Protein AF-A0A2E5F0M5-F1 (afdb_monomer)

Nearest PDB structures (foldseek):
  1sj5-assembly1_B  TM=7.593E-01  e=5.610E-06  Thermotoga maritima
  1vjl-assembly1_A  TM=7.714E-01  e=1.149E-05  Thermotoga maritima
  1sj5-assembly1_A  TM=7.728E-01  e=1.549E-05  Thermotoga maritima
  1vjl-assembly1_B  TM=7.398E-01  e=1.549E-05  Thermotoga maritima
  3sr2-assembly3_C  TM=2.374E-01  e=2.127E+00  Homo sapiens

Secondary structure (DSSP, 8-state):
--EEEEE-S---PEEPTTSSEEEEEEEESS-S--EEEEEEGGGGGGG-TT-HHHHHHHHHHHHHHHHHHHHTT-EEEEEEEEEETTEEEEEEEEE-SS-EEEEE--HHHHHHHHHHTTPPEEEEPPTT-TT------PPPPPGGGHHHHHHTTSS----

pLDDT: mean 73.33, std 14.34, range [36.34, 93.12]

Structure (mmCIF, N/CA/C/O backbone):
data_AF-A0A2E5F0M5-F1
#
_entry.id   AF-A0A2E5F0M5-F1
#
loop_
_atom_site.group_PDB
_atom_site.id
_atom_site.type_symbol
_atom_site.label_atom_id
_atom_site.label_alt_id
_atom_site.label_comp_id
_atom_site.label_asym_id
_atom_site.label_entity_id
_atom_site.label_seq_id
_atom_site.pdbx_PDB_ins_code
_atom_site.Cartn_x
_atom_site.Cartn_y
_atom_site.Cartn_z
_atom_site.occupancy
_atom_site.B_iso_or_equiv
_atom_site.auth_seq_id
_atom_site.auth_comp_id
_atom_site.auth_asym_id
_atom_site.auth_atom_id
_atom_site.pdbx_PDB_model_num
ATOM 1 N N . MET A 1 1 ? 4.649 -20.702 -4.658 1.00 49.09 1 MET A N 1
ATOM 2 C CA . MET A 1 1 ? 3.956 -20.198 -3.451 1.00 49.09 1 MET A CA 1
ATOM 3 C C . MET A 1 1 ? 2.539 -19.838 -3.857 1.00 49.09 1 MET A C 1
ATOM 5 O O . MET A 1 1 ? 2.384 -19.177 -4.876 1.00 49.09 1 MET A O 1
ATOM 9 N N . ASN A 1 2 ? 1.524 -20.301 -3.126 1.00 62.91 2 ASN A N 1
ATOM 10 C CA . ASN A 1 2 ? 0.138 -19.924 -3.407 1.00 62.91 2 ASN A CA 1
ATOM 11 C C . ASN A 1 2 ? -0.117 -18.542 -2.797 1.00 62.91 2 ASN A C 1
ATOM 13 O O . ASN A 1 2 ? 0.017 -18.359 -1.586 1.00 62.91 2 ASN A O 1
ATOM 17 N N . HIS A 1 3 ? -0.430 -17.564 -3.644 1.00 70.00 3 HIS A N 1
ATOM 18 C CA . HIS A 1 3 ? -0.799 -16.218 -3.218 1.00 70.00 3 HIS A CA 1
ATOM 19 C C . HIS A 1 3 ? -2.301 -16.024 -3.381 1.00 70.00 3 HIS A C 1
ATOM 21 O O . HIS A 1 3 ? -2.860 -16.361 -4.425 1.00 70.00 3 HIS A O 1
ATOM 27 N N . LEU A 1 4 ? -2.939 -15.432 -2.374 1.00 71.19 4 LEU A N 1
ATOM 28 C CA . LEU A 1 4 ? -4.307 -14.953 -2.510 1.00 71.19 4 LEU A CA 1
ATOM 29 C C . LEU A 1 4 ? -4.282 -13.572 -3.160 1.00 71.19 4 LEU A C 1
ATOM 31 O O . LEU A 1 4 ? -3.686 -12.644 -2.612 1.00 71.19 4 LEU A O 1
ATOM 35 N N . LYS A 1 5 ? -4.942 -13.439 -4.313 1.00 77.19 5 LYS A N 1
ATOM 36 C CA . LYS A 1 5 ? -5.129 -12.146 -4.971 1.00 77.19 5 LYS A CA 1
ATOM 37 C C . LYS A 1 5 ? -6.171 -11.331 -4.217 1.00 77.19 5 LYS A C 1
ATOM 39 O O . LYS A 1 5 ? -7.290 -11.792 -3.974 1.00 77.19 5 LYS A O 1
ATOM 44 N N . LEU A 1 6 ? -5.792 -10.112 -3.871 1.00 75.56 6 LEU A N 1
ATOM 45 C CA . LEU A 1 6 ? -6.633 -9.125 -3.223 1.00 75.56 6 LEU A CA 1
ATOM 46 C C . LEU A 1 6 ? -6.868 -7.954 -4.175 1.00 75.56 6 LEU A C 1
ATOM 48 O O . LEU A 1 6 ? -6.051 -7.652 -5.042 1.00 75.56 6 LEU A O 1
ATOM 52 N N . ARG A 1 7 ? -7.994 -7.279 -3.977 1.00 70.62 7 ARG A N 1
ATOM 53 C CA . ARG A 1 7 ? -8.329 -6.018 -4.622 1.00 70.62 7 ARG A CA 1
ATOM 54 C C . ARG A 1 7 ? -8.791 -5.002 -3.595 1.00 70.62 7 ARG A C 1
ATOM 56 O O . ARG A 1 7 ? -9.459 -5.328 -2.608 1.00 70.62 7 ARG A O 1
ATOM 63 N N . ILE A 1 8 ? -8.495 -3.753 -3.897 1.00 68.69 8 ILE A N 1
ATOM 64 C CA . ILE A 1 8 ? -9.071 -2.601 -3.226 1.00 68.69 8 ILE A CA 1
ATOM 65 C C . ILE A 1 8 ? -10.457 -2.377 -3.844 1.00 68.69 8 ILE A C 1
ATOM 67 O O . ILE A 1 8 ? -10.559 -2.017 -5.012 1.00 68.69 8 ILE A O 1
ATOM 71 N N . ARG A 1 9 ? -11.540 -2.629 -3.095 1.00 62.16 9 ARG A N 1
ATOM 72 C CA . ARG A 1 9 ? -12.896 -2.226 -3.538 1.00 62.16 9 ARG A CA 1
ATOM 73 C C . ARG A 1 9 ? -13.221 -0.790 -3.140 1.00 62.16 9 ARG A C 1
ATOM 75 O O . ARG A 1 9 ? -14.000 -0.127 -3.811 1.00 62.16 9 ARG A O 1
ATOM 82 N N . SER A 1 10 ? -12.663 -0.347 -2.022 1.00 63.53 10 SER A N 1
ATOM 83 C CA . SER A 1 10 ? -12.843 0.981 -1.457 1.00 63.53 10 SER A CA 1
ATOM 84 C C . SER A 1 10 ? -11.664 1.256 -0.533 1.00 63.53 10 SER A C 1
ATOM 86 O O . SER A 1 10 ? -11.339 0.408 0.295 1.00 63.53 10 SER A O 1
ATOM 88 N N . LEU A 1 11 ? -11.049 2.432 -0.658 1.00 66.56 11 LEU A N 1
ATOM 89 C CA . LEU A 1 11 ? -10.019 2.904 0.273 1.00 66.56 11 LEU A CA 1
ATOM 90 C C . LEU A 1 11 ? -10.598 3.662 1.464 1.00 66.56 11 LEU A C 1
ATOM 92 O O . LEU A 1 11 ? -9.828 4.229 2.219 1.00 66.56 11 LEU A O 1
ATOM 96 N N . ARG A 1 12 ? -11.924 3.651 1.670 1.00 70.12 12 ARG A N 1
ATOM 97 C CA . ARG A 1 12 ? -12.560 4.296 2.831 1.00 70.12 12 ARG A CA 1
ATOM 98 C C . ARG A 1 12 ? -12.179 3.570 4.125 1.00 70.12 12 ARG A C 1
ATOM 100 O O . ARG A 1 12 ? -12.699 2.471 4.341 1.00 70.12 12 ARG A O 1
ATOM 107 N N . PRO A 1 13 ? -11.315 4.145 4.977 1.00 78.62 13 PRO A N 1
ATOM 108 C CA . PRO A 1 13 ? -10.872 3.468 6.182 1.00 78.62 13 PRO A CA 1
ATOM 109 C C . PRO A 1 13 ? -11.933 3.583 7.282 1.00 78.62 13 PRO A C 1
ATOM 111 O O . PRO A 1 13 ? -12.593 4.613 7.414 1.00 78.62 13 PRO A O 1
ATOM 114 N N . GLU A 1 14 ? -12.083 2.546 8.102 1.00 82.25 14 GLU A N 1
ATOM 115 C CA . GLU A 1 14 ? -12.962 2.551 9.282 1.00 82.25 14 GLU A CA 1
ATOM 116 C C . GLU A 1 14 ? -12.129 2.789 10.546 1.00 82.25 14 GLU A C 1
ATOM 118 O O . GLU A 1 14 ? -11.166 2.066 10.785 1.00 82.25 14 GLU A O 1
ATOM 123 N N . LEU A 1 15 ? -12.473 3.767 11.387 1.00 83.69 15 LEU A N 1
ATOM 124 C CA . LEU A 1 15 ? -11.711 4.021 12.619 1.00 83.69 15 LEU A CA 1
ATOM 125 C C . LEU A 1 15 ? -11.715 2.804 13.567 1.00 83.69 15 LEU A C 1
ATOM 127 O O . LEU A 1 15 ? -12.739 2.147 13.755 1.00 83.69 15 LEU A O 1
ATOM 131 N N . CYS A 1 16 ? -10.566 2.517 14.190 1.00 80.44 16 CYS A N 1
ATOM 132 C CA . CYS A 1 16 ? -10.473 1.560 15.298 1.00 80.44 16 CYS A C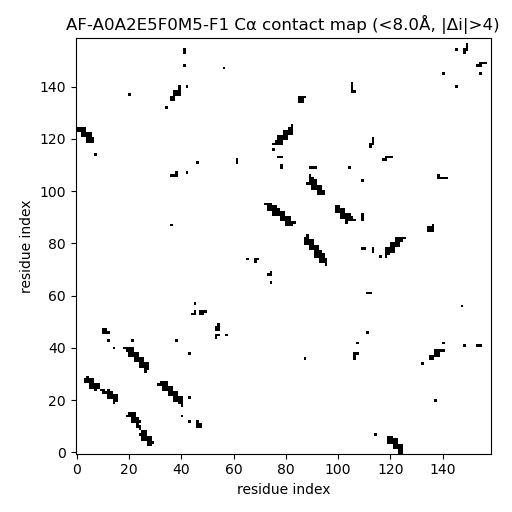A 1
ATOM 133 C C . CYS A 1 16 ? -11.261 2.067 16.516 1.00 80.44 16 CYS A C 1
ATOM 135 O O . CYS A 1 16 ? -11.436 3.272 16.699 1.00 80.44 16 CYS A O 1
ATOM 137 N N . ALA A 1 17 ? -11.589 1.163 17.446 1.00 79.94 17 ALA A N 1
ATOM 138 C CA . ALA A 1 17 ? -12.140 1.534 18.755 1.00 79.94 17 ALA A CA 1
ATOM 139 C C . ALA A 1 17 ? -11.219 2.481 19.553 1.00 79.94 17 ALA A C 1
ATOM 141 O O . ALA A 1 17 ? -11.680 3.260 20.380 1.00 79.94 17 ALA A O 1
ATOM 142 N N . CYS A 1 18 ? -9.913 2.434 19.280 1.00 81.00 18 CYS A N 1
ATOM 143 C CA . CYS A 1 18 ? -8.908 3.296 19.883 1.00 81.00 18 CYS A CA 1
ATOM 144 C C . CYS A 1 18 ? -8.915 4.752 19.380 1.00 81.00 18 CYS A C 1
ATOM 146 O O . CYS A 1 18 ? -8.228 5.585 19.962 1.00 81.00 18 CYS A O 1
ATOM 148 N N . ASN A 1 19 ? -9.644 5.075 18.304 1.00 81.38 19 ASN A N 1
ATOM 149 C CA . ASN A 1 19 ? -9.676 6.385 17.636 1.00 81.38 19 ASN A CA 1
ATOM 150 C C . ASN A 1 19 ? -8.320 6.965 17.173 1.00 81.38 19 ASN A C 1
ATOM 152 O O . ASN A 1 19 ? -8.287 8.105 16.714 1.00 81.38 19 ASN A O 1
ATOM 156 N N . GLN A 1 20 ? -7.226 6.201 17.256 1.00 80.62 20 GLN A N 1
ATOM 157 C CA . GLN A 1 20 ? -5.876 6.591 16.810 1.00 80.62 20 GLN A CA 1
ATOM 158 C C . GLN A 1 20 ? -5.476 5.936 15.477 1.00 80.62 20 GLN A C 1
ATOM 160 O O . GLN A 1 20 ? -4.510 6.331 14.830 1.00 80.62 20 GLN A O 1
ATOM 165 N N . HIS A 1 21 ? -6.228 4.927 15.039 1.00 83.19 21 HIS A N 1
ATOM 166 C CA . HIS A 1 21 ? -5.931 4.142 13.846 1.00 83.19 21 HIS A CA 1
ATOM 167 C C . HIS A 1 21 ? -7.182 3.931 12.999 1.00 83.19 21 HIS A C 1
ATOM 169 O O . HIS A 1 21 ? -8.309 4.110 13.467 1.00 83.19 21 HIS A O 1
ATOM 175 N N . ALA A 1 22 ? -6.974 3.507 11.760 1.00 83.69 22 ALA A N 1
ATOM 176 C CA . ALA A 1 22 ? -8.023 3.229 10.796 1.00 83.69 22 ALA A CA 1
ATOM 177 C C . ALA A 1 22 ? -7.750 1.920 10.064 1.00 83.69 22 ALA A C 1
ATOM 179 O O . ALA A 1 22 ? -6.614 1.637 9.705 1.00 83.69 22 ALA A O 1
ATOM 180 N N . TRP A 1 23 ? -8.796 1.147 9.814 1.00 82.88 23 TRP A N 1
ATOM 181 C CA . TRP A 1 23 ? -8.772 -0.108 9.088 1.00 82.88 23 TRP A CA 1
ATOM 182 C C . TRP A 1 23 ? -9.036 0.105 7.608 1.00 82.88 23 TRP A C 1
ATOM 184 O O . TRP A 1 23 ? -10.114 0.554 7.227 1.00 82.88 23 TRP A O 1
ATOM 194 N N . VAL A 1 24 ? -8.100 -0.316 6.769 1.00 81.12 24 VAL A N 1
ATOM 195 C CA . VAL A 1 24 ? -8.297 -0.465 5.329 1.00 81.12 24 VAL A CA 1
ATOM 196 C C . VAL A 1 24 ? -8.662 -1.917 5.042 1.00 81.12 24 VAL A C 1
ATOM 198 O O . VAL A 1 24 ? -7.900 -2.836 5.350 1.00 81.12 24 VAL A O 1
ATOM 201 N N . THR A 1 25 ? -9.842 -2.133 4.460 1.00 80.00 25 THR A N 1
ATOM 202 C CA . THR A 1 25 ? -10.339 -3.476 4.139 1.00 80.00 25 THR A CA 1
ATOM 203 C C . THR A 1 25 ? -10.001 -3.844 2.693 1.00 80.00 25 THR A C 1
ATOM 205 O O . THR A 1 25 ? -10.445 -3.206 1.742 1.00 80.00 25 THR A O 1
ATOM 208 N N . LEU A 1 26 ? -9.236 -4.918 2.526 1.00 78.00 26 LEU A N 1
ATOM 209 C CA . LEU A 1 26 ? -8.893 -5.539 1.254 1.00 78.00 26 LEU A CA 1
ATOM 210 C C . LEU A 1 26 ? -9.769 -6.770 1.020 1.00 78.00 26 LEU A C 1
ATOM 212 O O . LEU A 1 26 ? -9.921 -7.634 1.889 1.00 78.00 26 LEU A O 1
ATOM 216 N N . HIS A 1 27 ? -10.329 -6.871 -0.181 1.00 75.88 27 HIS A N 1
ATOM 217 C CA . HI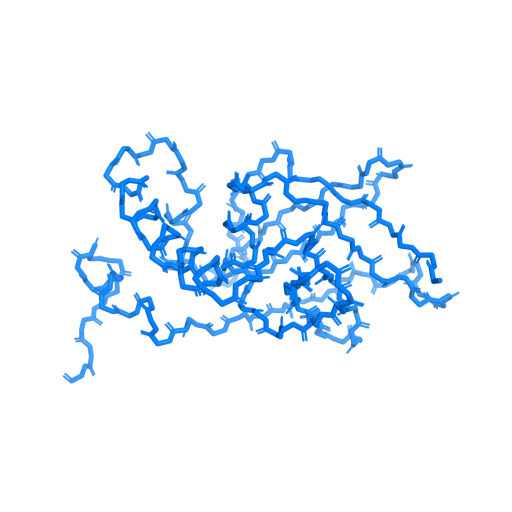S A 1 27 ? -11.232 -7.958 -0.535 1.00 75.88 27 HIS A CA 1
ATOM 218 C C . HIS A 1 27 ? -10.506 -8.971 -1.413 1.00 75.88 27 HIS A C 1
ATOM 220 O O . HIS A 1 27 ? -9.884 -8.568 -2.397 1.00 75.88 27 HIS A O 1
ATOM 226 N N . PRO A 1 28 ? -10.614 -10.275 -1.137 1.00 71.12 28 PRO A N 1
ATOM 227 C CA . PRO A 1 28 ? -10.139 -11.270 -2.076 1.00 71.12 28 PRO A CA 1
ATOM 228 C C . PRO A 1 28 ? -10.901 -11.189 -3.394 1.00 71.12 28 PRO A C 1
ATOM 230 O O . PRO A 1 28 ? -12.054 -10.743 -3.453 1.00 71.12 28 PRO A O 1
ATOM 233 N N . VAL A 1 29 ? -10.241 -11.627 -4.459 1.00 65.19 29 VAL A N 1
ATOM 234 C CA . VAL A 1 29 ? -10.889 -11.783 -5.764 1.00 65.19 29 VAL A CA 1
ATOM 235 C C . VAL A 1 29 ? -11.817 -13.005 -5.750 1.00 65.19 29 VAL A C 1
ATOM 237 O O . VAL A 1 29 ? -12.956 -12.878 -6.188 1.00 65.19 29 VAL A O 1
ATOM 240 N N . ASP A 1 30 ? -11.383 -14.110 -5.127 1.00 63.12 30 ASP A N 1
ATOM 241 C CA . ASP A 1 30 ? -12.036 -15.432 -5.218 1.00 63.12 30 ASP A CA 1
ATOM 242 C C . ASP A 1 30 ? -12.564 -15.987 -3.873 1.00 63.12 30 ASP A C 1
ATOM 244 O O . ASP A 1 30 ? -12.965 -17.148 -3.782 1.00 63.12 30 ASP A O 1
ATOM 248 N N . HIS A 1 31 ? -12.541 -15.193 -2.796 1.00 59.91 31 HIS A N 1
ATOM 249 C CA . HIS A 1 31 ? -12.919 -15.625 -1.441 1.00 59.91 31 HIS A CA 1
ATOM 250 C C . HIS A 1 31 ? -13.689 -14.552 -0.658 1.00 59.91 31 HIS A C 1
ATOM 252 O O . HIS A 1 31 ? -13.501 -13.352 -0.859 1.00 59.91 31 HIS A O 1
ATOM 258 N N . ASP A 1 32 ? -14.483 -14.998 0.319 1.00 53.66 32 ASP A N 1
ATOM 259 C CA . ASP A 1 32 ? -15.355 -14.122 1.116 1.00 53.66 32 ASP A CA 1
ATOM 260 C C . ASP A 1 32 ? -14.672 -13.493 2.341 1.00 53.66 32 ASP A C 1
ATOM 262 O O . ASP A 1 32 ? -15.177 -12.532 2.917 1.00 53.66 32 ASP A O 1
ATOM 266 N N . LYS A 1 33 ? -13.508 -14.002 2.766 1.00 63.19 33 LYS A N 1
ATOM 267 C CA . LYS A 1 33 ? -12.809 -13.499 3.962 1.00 63.19 33 LYS A CA 1
ATOM 268 C C . LYS A 1 33 ? -11.933 -12.293 3.634 1.00 63.19 33 LYS A C 1
ATOM 270 O O . LYS A 1 33 ? -10.920 -12.427 2.958 1.00 63.19 33 LYS A O 1
ATOM 275 N N . HIS A 1 34 ? -12.299 -11.124 4.147 1.00 70.50 34 HIS A N 1
ATOM 276 C CA . HIS A 1 34 ? -11.541 -9.889 3.945 1.00 70.50 34 HIS A CA 1
ATOM 277 C C . HIS A 1 34 ? -10.257 -9.839 4.782 1.00 70.50 34 HIS A C 1
ATOM 279 O O . HIS A 1 34 ? -10.178 -10.412 5.868 1.00 70.50 34 HIS A O 1
ATOM 285 N N . VAL A 1 35 ? -9.259 -9.120 4.272 1.00 76.38 35 VAL A N 1
ATOM 286 C CA . VAL A 1 35 ? -8.010 -8.807 4.972 1.00 76.38 35 VAL A CA 1
ATOM 287 C C . VAL A 1 35 ? -8.087 -7.355 5.409 1.00 76.38 35 VAL A C 1
ATOM 289 O O . VAL A 1 35 ? -8.475 -6.504 4.618 1.00 76.38 35 VAL A O 1
ATOM 292 N N . ARG A 1 36 ? -7.737 -7.052 6.657 1.00 77.25 36 ARG A N 1
ATOM 293 C CA . ARG A 1 36 ? -7.703 -5.675 7.157 1.00 77.25 36 ARG A CA 1
ATOM 294 C C . ARG A 1 36 ? -6.272 -5.289 7.490 1.00 77.25 36 ARG A C 1
ATOM 296 O O . ARG A 1 36 ? -5.577 -6.050 8.154 1.00 77.25 36 ARG A O 1
ATOM 303 N N . LEU A 1 37 ? -5.857 -4.118 7.030 1.00 81.38 37 LEU A N 1
ATOM 304 C CA . LEU A 1 37 ? -4.602 -3.471 7.414 1.00 81.38 37 LEU A CA 1
ATOM 305 C C . LEU A 1 37 ? -4.954 -2.252 8.274 1.00 81.38 37 LEU A C 1
ATOM 307 O O . LEU A 1 37 ? -5.968 -1.626 7.966 1.00 81.38 37 LEU A O 1
ATOM 311 N N . ILE A 1 38 ? -4.190 -1.900 9.322 1.00 80.25 38 ILE A N 1
ATOM 312 C CA . ILE A 1 38 ? -4.349 -0.548 9.888 1.00 80.25 38 ILE A CA 1
ATOM 313 C C . ILE A 1 38 ? -3.377 0.430 9.249 1.00 80.25 38 ILE A C 1
ATOM 315 O O . ILE A 1 38 ? -2.276 0.078 8.835 1.00 80.25 38 ILE A O 1
ATOM 319 N N . ILE A 1 39 ? -3.795 1.683 9.281 1.00 83.12 39 ILE A N 1
ATOM 320 C CA . ILE A 1 39 ? -2.965 2.870 9.156 1.00 83.12 39 ILE A CA 1
ATOM 321 C C . ILE A 1 39 ? -3.244 3.791 10.348 1.00 83.12 39 ILE A C 1
ATOM 323 O O . ILE A 1 39 ? -4.226 3.602 11.076 1.00 83.12 39 ILE A O 1
ATOM 327 N N . ARG A 1 40 ? -2.410 4.810 10.554 1.00 79.88 40 ARG A N 1
ATOM 328 C CA . ARG A 1 40 ? -2.711 5.859 11.536 1.00 79.88 40 ARG A CA 1
ATOM 329 C C . ARG A 1 40 ? -3.860 6.753 11.080 1.00 79.88 40 ARG A C 1
ATOM 331 O O . ARG A 1 40 ? -4.056 6.952 9.883 1.00 79.88 40 ARG A O 1
ATOM 338 N N . LYS A 1 41 ? -4.622 7.296 12.029 1.00 82.81 41 LYS A N 1
ATOM 339 C CA . LYS A 1 41 ? -5.789 8.135 11.727 1.00 82.81 41 LYS A CA 1
ATOM 340 C C . LYS A 1 41 ? -5.415 9.397 10.946 1.00 82.81 41 LYS A C 1
ATOM 342 O O . LYS A 1 41 ? -6.163 9.800 10.061 1.00 82.81 41 LYS A O 1
ATOM 347 N N . GLU A 1 42 ? -4.271 9.998 11.250 1.00 81.00 42 GLU A N 1
ATOM 348 C CA . GLU A 1 42 ? -3.786 11.235 10.621 1.00 81.00 42 GLU A CA 1
ATOM 349 C C . GLU A 1 42 ? -3.522 11.045 9.120 1.00 81.00 42 GLU A C 1
ATOM 351 O O . GLU A 1 42 ? -3.566 11.997 8.348 1.00 81.00 42 GLU A O 1
ATOM 356 N N . LEU A 1 43 ? -3.301 9.795 8.707 1.00 77.88 43 LEU A N 1
ATOM 357 C CA . LEU A 1 43 ? -3.015 9.393 7.336 1.00 77.88 43 LEU A CA 1
ATOM 358 C C . LEU A 1 43 ? -4.269 9.080 6.503 1.00 77.88 43 LEU A C 1
ATOM 360 O O . LEU A 1 43 ? -4.154 8.856 5.302 1.00 77.88 43 LEU A O 1
ATOM 364 N N . ILE A 1 44 ? -5.463 9.040 7.109 1.00 79.12 44 ILE A N 1
ATOM 365 C CA . ILE A 1 44 ? -6.710 8.661 6.416 1.00 79.12 44 ILE A CA 1
ATOM 366 C C . ILE A 1 44 ? -7.010 9.588 5.239 1.00 79.12 44 ILE A C 1
ATOM 368 O O . ILE A 1 44 ? -7.482 9.127 4.204 1.00 79.12 44 ILE A O 1
ATOM 372 N N . SER A 1 45 ? -6.753 10.883 5.399 1.00 75.88 45 SER A N 1
ATOM 373 C CA . SER A 1 45 ? -7.040 11.908 4.393 1.00 75.88 45 SER A CA 1
ATOM 374 C C . SER A 1 45 ? -6.319 11.645 3.069 1.00 75.88 45 SER A C 1
ATOM 376 O O . SER A 1 45 ? -6.908 11.870 2.021 1.00 75.88 45 SER A O 1
ATOM 378 N N . PHE A 1 46 ? -5.110 11.072 3.092 1.00 74.69 46 PHE A N 1
ATOM 379 C CA . PHE A 1 46 ? -4.361 10.687 1.885 1.00 74.69 46 PHE A CA 1
ATOM 380 C C . PHE A 1 46 ? -5.052 9.590 1.066 1.00 74.69 46 PHE A C 1
ATOM 382 O O . PHE A 1 46 ? -4.754 9.415 -0.111 1.00 74.69 46 PHE A O 1
ATOM 389 N N . LEU A 1 47 ? -5.982 8.851 1.673 1.00 74.88 47 LEU A N 1
ATOM 390 C CA . LEU A 1 47 ? -6.811 7.859 0.993 1.00 74.88 47 LEU A CA 1
ATOM 391 C C . LEU A 1 47 ? -8.150 8.434 0.499 1.00 74.88 47 LEU A C 1
ATOM 393 O O . LEU A 1 47 ? -8.955 7.695 -0.077 1.00 74.88 47 LEU A O 1
ATOM 397 N N . ASP A 1 48 ? -8.413 9.727 0.718 1.00 72.44 48 ASP A N 1
ATOM 398 C CA . ASP A 1 48 ? -9.615 10.406 0.237 1.00 72.44 48 ASP A CA 1
ATOM 399 C C . ASP A 1 48 ? -9.390 11.044 -1.141 1.00 72.44 48 ASP A C 1
ATOM 401 O O . ASP A 1 48 ? -9.243 12.254 -1.298 1.00 72.44 48 ASP A O 1
ATOM 405 N N . PHE A 1 49 ? -9.422 10.203 -2.175 1.00 63.66 49 PHE A N 1
ATOM 406 C CA . PHE A 1 49 ? -9.263 10.597 -3.584 1.00 63.66 49 PHE A CA 1
ATOM 407 C C . PHE A 1 49 ? -10.404 11.474 -4.135 1.00 63.66 49 PHE A C 1
ATOM 409 O O . PHE A 1 49 ? -10.485 11.700 -5.340 1.00 63.66 49 PHE A O 1
ATOM 416 N N . LYS A 1 50 ? -11.337 11.926 -3.291 1.00 65.81 50 LYS A N 1
ATOM 417 C CA . LYS A 1 50 ? -12.391 12.871 -3.678 1.00 65.81 50 LYS A CA 1
ATOM 418 C C . LYS A 1 50 ? -12.042 14.320 -3.359 1.00 65.81 50 LYS A C 1
ATOM 420 O O . LYS A 1 50 ? -12.697 15.210 -3.894 1.00 65.81 50 LYS A O 1
ATOM 425 N N . ASP A 1 51 ? -11.057 14.559 -2.497 1.00 67.75 51 ASP A N 1
ATOM 426 C CA . ASP A 1 51 ? -10.563 15.903 -2.212 1.00 67.75 51 ASP A CA 1
ATOM 427 C C . ASP A 1 51 ? -9.443 16.251 -3.199 1.00 67.75 51 ASP A C 1
ATOM 429 O O . ASP A 1 51 ? -8.335 15.728 -3.107 1.00 67.75 51 ASP A O 1
ATOM 433 N N . GLU A 1 52 ? -9.724 17.150 -4.146 1.00 64.12 52 GLU A N 1
ATOM 434 C CA . GLU A 1 52 ? -8.767 17.569 -5.180 1.00 64.12 52 GLU A CA 1
ATOM 435 C C . GLU A 1 52 ? -7.461 18.137 -4.607 1.00 64.12 52 GLU A C 1
ATOM 437 O O . GLU A 1 52 ? -6.400 17.969 -5.209 1.00 64.12 52 GLU A O 1
ATOM 442 N N . LYS A 1 53 ? -7.490 18.790 -3.435 1.00 66.94 53 LYS A N 1
ATOM 443 C CA . LYS A 1 53 ? -6.260 19.312 -2.828 1.00 66.94 53 LYS A CA 1
ATOM 444 C C . LYS A 1 53 ? -5.391 18.169 -2.345 1.00 66.94 53 LYS A C 1
ATOM 446 O O . LYS A 1 53 ? -4.203 18.152 -2.653 1.00 66.94 53 LYS A O 1
ATOM 451 N N . ILE A 1 54 ? -5.965 17.217 -1.618 1.00 66.56 54 ILE A N 1
ATOM 452 C CA . ILE A 1 54 ? -5.209 16.067 -1.113 1.00 66.56 54 ILE A CA 1
ATOM 453 C C . ILE A 1 54 ? -4.765 15.170 -2.270 1.00 66.56 54 ILE A C 1
ATOM 455 O O . ILE A 1 54 ? -3.633 14.685 -2.259 1.00 66.56 54 ILE A O 1
ATOM 459 N N . LEU A 1 55 ? -5.600 15.028 -3.300 1.00 65.06 55 LEU A N 1
ATOM 460 C CA . LEU A 1 55 ? -5.262 14.322 -4.529 1.00 65.06 55 LEU A CA 1
ATOM 461 C C . LEU A 1 55 ? -4.000 14.907 -5.168 1.00 65.06 55 LEU A C 1
ATOM 463 O O . LEU A 1 55 ? -3.084 14.157 -5.471 1.00 65.06 55 LEU A O 1
ATOM 467 N N . ASN A 1 56 ? -3.905 16.234 -5.294 1.00 68.38 56 ASN A N 1
ATOM 468 C CA . ASN A 1 56 ? -2.735 16.887 -5.886 1.00 68.38 56 ASN A CA 1
ATOM 469 C C . ASN A 1 56 ? -1.451 16.660 -5.072 1.00 68.38 56 ASN A C 1
ATOM 471 O O . ASN A 1 56 ? -0.400 16.406 -5.654 1.00 68.38 56 ASN A O 1
ATOM 475 N N . HIS A 1 57 ? -1.522 16.708 -3.737 1.00 70.75 57 HIS A N 1
ATOM 476 C CA . HIS A 1 57 ? -0.345 16.478 -2.884 1.00 70.75 57 HIS A CA 1
ATOM 477 C C . HIS A 1 57 ? 0.077 15.004 -2.902 1.00 70.75 57 HIS A C 1
ATOM 479 O O . HIS A 1 57 ? 1.260 14.690 -3.011 1.00 70.75 57 HIS A O 1
ATOM 485 N N . THR A 1 58 ? -0.897 14.095 -2.845 1.00 70.50 58 THR A N 1
ATOM 486 C CA . THR A 1 58 ? -0.664 12.647 -2.906 1.00 70.50 58 THR A CA 1
ATOM 487 C C . THR A 1 58 ? -0.109 12.247 -4.272 1.00 70.50 58 THR A C 1
ATOM 489 O O . THR A 1 58 ? 0.857 11.492 -4.337 1.00 70.50 58 THR A O 1
ATOM 492 N N . ALA A 1 59 ? -0.652 12.808 -5.355 1.00 69.69 59 ALA A N 1
ATOM 493 C CA . ALA A 1 59 ? -0.167 12.606 -6.714 1.00 69.69 59 ALA A CA 1
ATOM 494 C C . ALA A 1 59 ? 1.260 13.137 -6.895 1.00 69.69 59 ALA A C 1
ATOM 496 O O . ALA A 1 59 ? 2.078 12.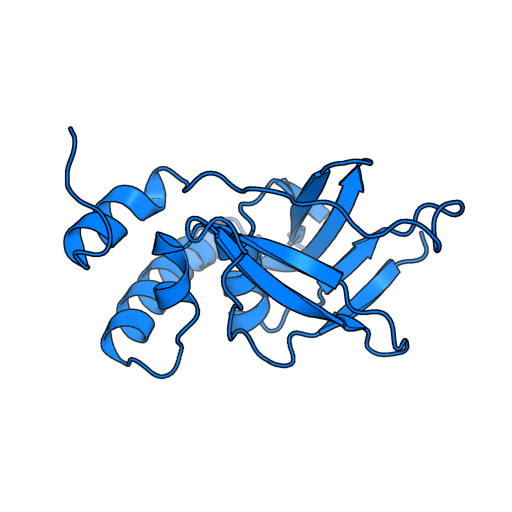441 -7.481 1.00 69.69 59 ALA A O 1
ATOM 497 N N . TYR A 1 60 ? 1.586 14.313 -6.346 1.00 73.50 60 TYR A N 1
ATOM 498 C CA . TYR A 1 60 ? 2.941 14.873 -6.417 1.00 73.50 60 TYR A CA 1
ATOM 499 C C . TYR A 1 60 ? 3.970 14.021 -5.659 1.00 73.50 60 TYR A C 1
ATOM 501 O O . TYR A 1 60 ? 5.079 13.776 -6.134 1.00 73.50 60 TYR A O 1
ATOM 509 N N . LEU A 1 61 ? 3.602 13.523 -4.476 1.00 75.88 61 LEU A N 1
ATOM 510 C CA . LEU A 1 61 ? 4.471 12.640 -3.702 1.00 75.88 61 LEU A CA 1
ATOM 511 C C . LEU A 1 61 ? 4.668 11.287 -4.402 1.00 75.88 61 LEU A C 1
ATOM 513 O O . LEU A 1 61 ? 5.786 10.770 -4.455 1.00 75.88 61 LEU A O 1
ATOM 517 N N . LEU A 1 62 ? 3.597 10.725 -4.969 1.00 80.56 62 LEU A N 1
ATOM 518 C CA . LEU A 1 62 ? 3.664 9.488 -5.743 1.00 80.56 62 LEU A CA 1
ATOM 519 C C . LEU A 1 62 ? 4.463 9.660 -7.033 1.00 80.56 62 LEU A C 1
ATOM 521 O O . LEU A 1 62 ? 5.256 8.777 -7.349 1.00 80.56 62 LEU A O 1
ATOM 525 N N . SER A 1 63 ? 4.312 10.778 -7.748 1.00 80.00 63 SER A N 1
ATOM 526 C CA . SER A 1 63 ? 5.052 11.028 -8.985 1.00 80.00 63 SER A CA 1
ATOM 527 C C . SER A 1 63 ? 6.549 11.097 -8.711 1.00 80.00 63 SER A C 1
ATOM 529 O O . SER A 1 63 ? 7.299 10.363 -9.342 1.00 80.00 63 SER A O 1
ATOM 531 N N . GLY A 1 64 ? 6.985 11.858 -7.701 1.00 82.00 64 GLY A N 1
ATOM 532 C CA . GLY A 1 64 ? 8.403 11.929 -7.336 1.00 82.00 64 GLY A CA 1
ATOM 533 C C . GLY A 1 64 ? 8.979 10.574 -6.905 1.00 82.00 64 GLY A C 1
ATOM 534 O O . GLY A 1 64 ? 10.089 10.210 -7.297 1.00 82.00 64 GLY A O 1
ATOM 535 N N . PHE A 1 65 ? 8.212 9.788 -6.141 1.00 83.31 65 PHE A N 1
ATOM 536 C CA . PHE A 1 65 ? 8.604 8.427 -5.769 1.00 83.31 65 PHE A CA 1
ATOM 537 C C . PHE A 1 65 ? 8.755 7.525 -7.003 1.00 83.31 65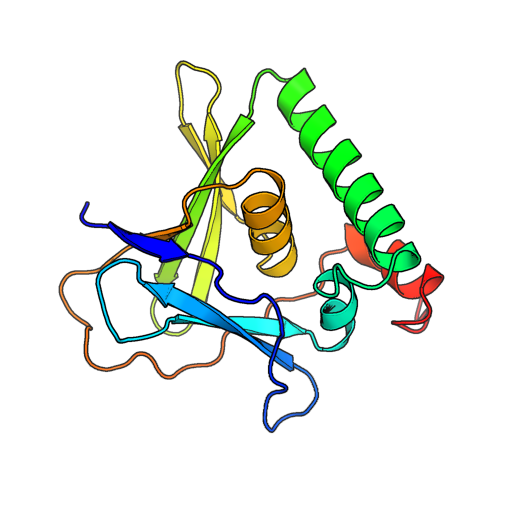 PHE A C 1
ATOM 539 O O . PHE A 1 65 ? 9.789 6.880 -7.168 1.00 83.31 65 PHE A O 1
ATOM 546 N N . LEU A 1 66 ? 7.751 7.484 -7.882 1.00 83.75 66 LEU A N 1
ATOM 547 C CA . LEU A 1 66 ? 7.743 6.621 -9.065 1.00 83.75 66 LEU A CA 1
ATOM 548 C C . LEU A 1 66 ? 8.794 7.038 -10.100 1.00 83.75 66 LEU A C 1
ATOM 550 O O . LEU A 1 66 ? 9.461 6.168 -10.659 1.00 83.75 66 LEU A O 1
ATOM 554 N N . GLU A 1 67 ? 8.997 8.339 -10.309 1.00 85.50 67 GLU A N 1
ATOM 555 C CA . GLU A 1 67 ? 10.032 8.884 -11.193 1.00 85.50 67 GLU A CA 1
ATOM 556 C C . GLU A 1 67 ? 11.431 8.438 -10.767 1.00 85.50 67 GLU A C 1
ATOM 558 O O . GLU A 1 67 ? 12.233 8.041 -11.612 1.00 85.50 67 GLU A O 1
ATOM 563 N N . LEU A 1 68 ? 11.719 8.432 -9.461 1.00 85.06 68 LEU A N 1
ATOM 564 C CA . LEU A 1 68 ? 13.015 7.997 -8.942 1.00 85.06 68 LEU A CA 1
ATOM 565 C C . LEU A 1 68 ? 13.292 6.518 -9.247 1.00 85.06 68 LEU A C 1
ATOM 567 O O . LEU A 1 68 ? 14.403 6.174 -9.654 1.00 85.06 68 LEU A O 1
ATOM 571 N N . TYR A 1 69 ? 12.295 5.643 -9.089 1.00 82.44 69 TYR A N 1
ATOM 572 C CA . TYR A 1 69 ? 12.451 4.227 -9.435 1.00 82.44 69 TYR A CA 1
ATOM 573 C C . TYR A 1 69 ? 12.543 4.018 -10.948 1.00 82.44 69 TYR A C 1
ATOM 575 O O . TYR A 1 69 ? 13.404 3.264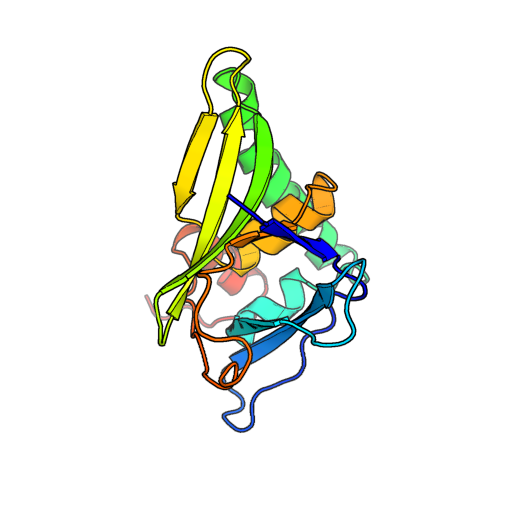 -11.409 1.00 82.44 69 TYR A O 1
ATOM 583 N N . HIS A 1 70 ? 11.736 4.737 -11.727 1.00 83.94 70 HIS A N 1
ATOM 584 C CA . HIS A 1 70 ? 11.786 4.665 -13.182 1.00 83.94 70 HIS A CA 1
ATOM 585 C C . HIS A 1 70 ? 13.151 5.126 -13.725 1.00 83.94 70 HIS A C 1
ATOM 587 O O . HIS A 1 70 ? 13.714 4.480 -14.608 1.00 83.94 70 HIS A O 1
ATOM 593 N N . ALA A 1 71 ? 13.754 6.165 -13.137 1.00 85.31 71 ALA A N 1
ATOM 594 C CA . ALA A 1 71 ? 15.082 6.658 -13.509 1.00 85.31 71 ALA A CA 1
ATOM 595 C C . ALA A 1 71 ? 16.202 5.615 -13.326 1.00 85.31 71 ALA A C 1
ATOM 597 O O . ALA A 1 71 ? 17.197 5.648 -14.050 1.00 85.31 71 ALA A O 1
ATOM 598 N N . ILE A 1 72 ? 16.038 4.665 -12.398 1.00 84.56 72 ILE A N 1
ATOM 599 C CA . ILE A 1 72 ? 16.964 3.536 -12.197 1.00 84.56 72 ILE A CA 1
ATOM 600 C C . ILE A 1 72 ? 16.501 2.251 -12.906 1.00 84.56 72 ILE A C 1
ATOM 602 O O . ILE A 1 72 ? 16.992 1.160 -12.605 1.00 84.56 72 ILE A O 1
ATOM 606 N N . GLY A 1 73 ? 15.547 2.361 -13.836 1.00 84.38 73 GLY A N 1
ATOM 607 C CA . GLY A 1 73 ? 15.018 1.243 -14.617 1.00 84.38 73 GLY A CA 1
ATOM 608 C C . GLY A 1 73 ? 14.234 0.227 -13.788 1.00 84.38 73 GLY A C 1
ATOM 609 O O . GLY A 1 73 ? 14.201 -0.949 -14.142 1.00 84.38 73 GLY A O 1
ATOM 610 N N . CYS A 1 74 ? 13.658 0.650 -12.662 1.00 89.19 74 CYS A N 1
ATOM 611 C CA . CYS A 1 74 ? 12.862 -0.195 -11.782 1.00 89.19 74 CYS A CA 1
ATOM 612 C C . CYS A 1 74 ? 11.410 0.278 -11.762 1.00 89.19 74 CYS A C 1
ATOM 614 O O . CYS A 1 74 ? 11.132 1.459 -11.597 1.00 89.19 74 CYS A O 1
ATOM 616 N N . GLU A 1 75 ? 10.470 -0.655 -11.841 1.00 89.56 75 GLU A N 1
ATOM 617 C CA . GLU A 1 75 ? 9.043 -0.339 -11.771 1.00 89.56 75 GLU A CA 1
ATOM 618 C C . GLU A 1 75 ? 8.347 -1.239 -10.755 1.00 89.56 75 GLU A C 1
ATOM 620 O O . GLU A 1 75 ? 8.698 -2.422 -10.639 1.00 89.56 75 GLU A O 1
ATOM 625 N N . PRO A 1 76 ? 7.386 -0.714 -9.978 1.00 90.69 76 PRO A N 1
ATOM 626 C CA . PRO A 1 76 ? 6.633 -1.534 -9.051 1.00 90.69 76 PRO A CA 1
ATOM 627 C C . PRO A 1 76 ? 5.692 -2.457 -9.837 1.00 90.69 76 PRO A C 1
ATOM 629 O O . PRO A 1 76 ? 5.003 -2.035 -10.758 1.00 90.69 76 PRO A O 1
ATOM 632 N N . VAL A 1 77 ? 5.656 -3.736 -9.470 1.00 91.94 77 VAL A N 1
ATOM 633 C CA . VAL A 1 77 ? 4.883 -4.771 -10.183 1.00 91.94 77 VAL A CA 1
ATOM 634 C C . VAL A 1 77 ? 3.887 -5.507 -9.296 1.00 91.94 77 VAL A C 1
ATOM 636 O O . VAL A 1 77 ? 2.994 -6.176 -9.809 1.00 91.94 77 VAL A O 1
ATOM 639 N N . ALA A 1 78 ? 4.032 -5.427 -7.972 1.00 91.56 78 ALA A N 1
ATOM 640 C CA . ALA A 1 78 ? 3.077 -5.995 -7.027 1.00 91.56 78 ALA A CA 1
ATOM 641 C C . ALA A 1 78 ? 3.220 -5.363 -5.641 1.00 91.56 78 ALA A C 1
ATOM 643 O O . ALA A 1 78 ? 4.319 -5.009 -5.213 1.00 91.56 78 ALA A O 1
ATOM 644 N N . MET A 1 79 ? 2.119 -5.329 -4.899 1.00 93.12 79 MET A N 1
ATOM 645 C CA . MET A 1 79 ? 2.138 -5.167 -3.448 1.00 93.12 79 MET A CA 1
ATOM 646 C C . MET A 1 79 ? 2.028 -6.549 -2.812 1.00 93.12 79 MET A C 1
ATOM 648 O O . MET A 1 79 ? 1.128 -7.326 -3.130 1.00 93.12 79 MET A O 1
ATOM 652 N N . LEU A 1 80 ? 2.930 -6.866 -1.894 1.00 90.81 80 LEU A N 1
ATOM 653 C CA . LEU A 1 80 ? 2.951 -8.131 -1.177 1.00 90.81 80 LEU A CA 1
ATOM 654 C C . LEU A 1 80 ? 2.592 -7.900 0.283 1.00 90.81 80 LEU A C 1
ATOM 656 O O . LEU A 1 80 ? 3.104 -6.990 0.932 1.00 90.81 80 LEU A O 1
ATOM 660 N N . ILE A 1 81 ? 1.745 -8.771 0.812 1.00 88.19 81 ILE A N 1
ATOM 661 C CA . ILE A 1 81 ? 1.387 -8.806 2.224 1.00 88.19 81 ILE A CA 1
ATOM 662 C C . ILE A 1 81 ? 1.871 -10.142 2.771 1.00 88.19 81 ILE A C 1
ATOM 664 O O . ILE A 1 81 ? 1.447 -11.213 2.328 1.00 88.19 81 ILE A O 1
ATOM 668 N N . HIS A 1 82 ? 2.782 -10.088 3.733 1.00 83.00 82 HIS A N 1
ATOM 669 C CA . HIS A 1 82 ? 3.315 -11.259 4.411 1.00 83.00 82 HIS A CA 1
ATOM 6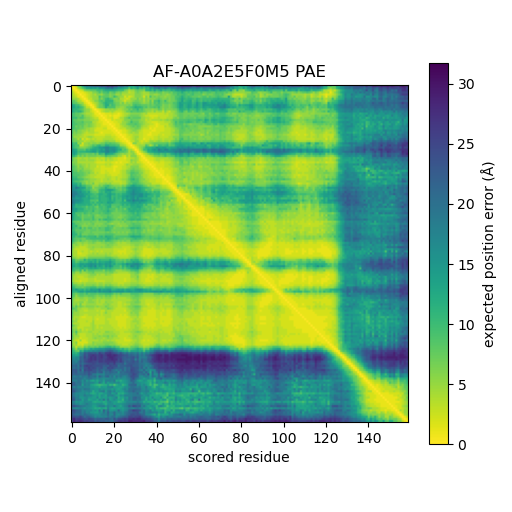70 C C . HIS A 1 82 ? 2.777 -11.301 5.832 1.00 83.00 82 HIS A C 1
ATOM 672 O O . HIS A 1 82 ? 3.050 -10.412 6.633 1.00 83.00 82 HIS A O 1
ATOM 678 N N . ASN A 1 83 ? 2.033 -12.352 6.167 1.00 73.50 83 ASN A N 1
ATOM 679 C CA . ASN A 1 83 ? 1.620 -12.566 7.544 1.00 73.50 83 ASN A CA 1
ATOM 680 C C . ASN A 1 83 ? 2.788 -13.168 8.347 1.00 73.50 83 ASN A C 1
ATOM 682 O O . ASN A 1 83 ? 3.145 -14.329 8.144 1.00 73.50 83 ASN A O 1
ATOM 686 N N . LYS A 1 84 ? 3.380 -12.387 9.257 1.00 67.19 84 LYS A N 1
ATOM 687 C CA . LYS A 1 84 ? 4.403 -12.830 10.217 1.00 67.19 84 LYS A CA 1
ATOM 688 C C . LYS A 1 84 ? 3.808 -12.963 11.625 1.00 67.19 84 LYS A C 1
ATOM 690 O O . LYS A 1 84 ? 4.324 -12.411 12.595 1.00 67.19 84 LYS A O 1
ATOM 695 N N . GLY A 1 85 ? 2.701 -13.695 11.740 1.00 64.81 85 GLY A N 1
ATOM 696 C CA . GLY A 1 85 ? 2.015 -13.922 13.012 1.00 64.81 85 GLY A CA 1
ATOM 697 C C . GLY A 1 85 ? 1.182 -12.709 13.417 1.00 64.81 85 GLY A C 1
ATOM 698 O O . GLY A 1 85 ? 0.120 -12.485 12.852 1.00 64.81 85 GLY A O 1
ATOM 699 N N . VAL A 1 86 ? 1.666 -11.930 14.386 1.00 54.53 86 VAL A N 1
ATOM 700 C CA . VAL A 1 86 ? 0.937 -10.763 14.928 1.00 54.53 86 VAL A CA 1
ATOM 701 C C . VAL A 1 86 ? 1.024 -9.553 13.990 1.00 54.53 86 VAL A C 1
ATOM 703 O O . VAL A 1 86 ? 0.208 -8.642 14.063 1.00 54.53 86 VAL A O 1
ATOM 706 N N . LYS A 1 87 ? 2.023 -9.519 13.098 1.00 62.53 87 LYS A N 1
ATOM 707 C CA . LYS A 1 87 ? 2.266 -8.388 12.196 1.00 62.53 87 LYS A CA 1
ATOM 708 C C . LYS A 1 87 ? 2.174 -8.809 10.738 1.00 62.53 87 LYS A C 1
ATOM 710 O O . LYS A 1 87 ? 2.815 -9.771 10.314 1.00 62.53 87 LYS A O 1
ATOM 715 N N . ALA A 1 88 ? 1.419 -8.037 9.968 1.00 73.06 88 ALA A N 1
ATOM 716 C CA . ALA A 1 88 ? 1.511 -8.044 8.521 1.00 73.06 88 ALA A CA 1
ATOM 717 C C . ALA A 1 88 ? 2.704 -7.172 8.113 1.00 73.06 88 ALA A C 1
ATOM 719 O O . ALA A 1 88 ? 2.790 -6.007 8.490 1.00 73.06 88 ALA A O 1
ATOM 720 N N . GLU A 1 89 ? 3.635 -7.744 7.362 1.00 85.69 89 GLU A N 1
ATOM 721 C CA . GLU A 1 89 ? 4.687 -6.987 6.700 1.00 85.69 89 GLU A CA 1
ATOM 722 C C . GLU A 1 89 ? 4.239 -6.691 5.273 1.00 85.69 89 GLU A C 1
ATOM 724 O O . GLU A 1 89 ? 3.924 -7.608 4.507 1.00 85.69 89 GLU A O 1
ATOM 729 N N . VAL A 1 90 ? 4.201 -5.408 4.932 1.00 88.81 90 VAL A N 1
ATOM 730 C CA . VAL A 1 90 ? 3.854 -4.939 3.596 1.00 88.81 90 VAL A CA 1
ATOM 731 C C . VAL A 1 90 ? 5.136 -4.655 2.826 1.00 88.81 90 VAL A C 1
ATOM 733 O O . VAL A 1 90 ? 6.078 -4.051 3.343 1.00 88.81 90 VAL A O 1
ATOM 736 N N . ARG A 1 91 ? 5.192 -5.131 1.584 1.00 91.88 91 ARG A N 1
ATOM 737 C CA . ARG A 1 91 ? 6.321 -4.914 0.683 1.00 91.88 91 ARG A CA 1
ATOM 738 C C . ARG A 1 91 ? 5.833 -4.470 -0.685 1.00 91.88 91 ARG A C 1
ATOM 740 O O . ARG A 1 91 ? 4.799 -4.942 -1.152 1.00 91.88 91 ARG A O 1
ATOM 747 N N . LEU A 1 92 ? 6.600 -3.612 -1.342 1.00 92.12 92 LEU A N 1
ATOM 748 C CA . LEU A 1 92 ? 6.458 -3.342 -2.768 1.00 92.12 92 LEU A CA 1
ATOM 749 C C . LEU A 1 92 ? 7.510 -4.153 -3.516 1.00 92.12 92 LEU A C 1
ATOM 751 O O . LEU A 1 92 ? 8.698 -4.099 -3.193 1.00 92.12 92 LEU A O 1
ATOM 755 N N . ARG A 1 93 ? 7.063 -4.928 -4.499 1.00 92.44 93 ARG A N 1
ATOM 756 C CA . ARG A 1 93 ? 7.941 -5.647 -5.411 1.00 92.44 93 ARG A CA 1
ATOM 757 C C . ARG A 1 93 ? 8.237 -4.764 -6.603 1.00 92.44 93 ARG A C 1
ATOM 759 O O . ARG A 1 93 ? 7.309 -4.371 -7.305 1.00 92.44 93 ARG A O 1
ATOM 766 N N . PHE A 1 94 ? 9.514 -4.538 -6.858 1.00 91.50 94 PHE A N 1
ATOM 767 C CA . PHE A 1 94 ? 10.009 -3.849 -8.040 1.00 91.50 94 PHE A CA 1
ATOM 768 C C . PHE A 1 94 ? 10.638 -4.843 -9.011 1.00 91.50 94 PHE A C 1
ATOM 770 O O . PHE A 1 94 ? 11.185 -5.865 -8.594 1.00 91.50 94 PHE A O 1
ATOM 777 N N . SER A 1 95 ? 10.557 -4.545 -10.303 1.00 90.06 95 SER A N 1
ATOM 778 C CA . SER A 1 95 ? 11.176 -5.307 -11.385 1.00 90.06 95 SER A CA 1
ATOM 779 C C . SER A 1 95 ? 12.020 -4.380 -12.246 1.00 90.06 95 SER A C 1
ATOM 781 O O . SER A 1 95 ? 11.592 -3.270 -12.547 1.00 90.06 95 SER A O 1
ATOM 783 N N . ASN A 1 96 ? 13.184 -4.858 -12.681 1.00 88.56 96 ASN A N 1
ATOM 784 C CA . ASN A 1 96 ? 14.034 -4.191 -13.674 1.00 88.56 96 ASN A CA 1
ATOM 785 C C . ASN A 1 96 ? 14.217 -5.038 -14.948 1.00 88.56 96 ASN A C 1
ATOM 787 O O . ASN A 1 96 ? 15.258 -5.002 -15.599 1.00 88.56 96 ASN A O 1
ATOM 791 N N . GLY A 1 97 ? 13.235 -5.891 -15.258 1.00 78.25 97 GLY A N 1
ATOM 792 C CA . GLY A 1 97 ? 13.229 -6.769 -16.437 1.00 78.25 97 GLY A CA 1
ATOM 793 C C . GLY A 1 97 ? 14.025 -8.069 -16.282 1.00 78.25 97 GLY A C 1
ATOM 794 O O . GLY A 1 97 ? 13.674 -9.071 -16.900 1.00 78.25 97 GLY A O 1
ATOM 795 N N . HIS A 1 98 ? 15.040 -8.098 -15.416 1.00 81.38 98 HIS A N 1
ATOM 796 C CA . HIS A 1 98 ? 15.869 -9.289 -15.180 1.00 81.38 98 HIS A CA 1
ATOM 797 C C . HIS A 1 98 ? 15.742 -9.837 -13.759 1.00 81.38 98 HIS A C 1
ATOM 799 O O . HIS A 1 98 ? 15.863 -11.043 -13.542 1.00 81.38 98 HIS A O 1
ATOM 805 N N . THR A 1 99 ? 15.490 -8.960 -12.789 1.00 89.00 99 THR A N 1
ATOM 806 C CA . THR A 1 99 ? 15.421 -9.302 -11.367 1.00 89.00 99 THR A CA 1
ATOM 807 C C . THR A 1 99 ? 14.207 -8.665 -10.704 1.00 89.00 99 THR A C 1
ATOM 809 O O . THR A 1 99 ? 13.702 -7.637 -11.157 1.00 89.00 99 THR A O 1
ATOM 812 N N . GLN A 1 100 ? 13.733 -9.300 -9.631 1.00 90.00 100 GLN A N 1
ATOM 813 C CA . GLN A 1 100 ? 12.676 -8.772 -8.773 1.00 90.00 100 GLN A CA 1
ATOM 814 C C . GLN A 1 100 ? 13.231 -8.516 -7.375 1.00 90.00 100 GLN A C 1
ATOM 816 O O . GLN A 1 100 ? 13.892 -9.387 -6.806 1.00 90.00 100 GLN A O 1
ATOM 821 N N . THR A 1 101 ? 12.918 -7.349 -6.821 1.00 89.06 101 THR A N 1
ATOM 822 C CA . THR A 1 101 ? 13.371 -6.924 -5.494 1.00 89.06 101 THR A CA 1
ATOM 823 C C . THR A 1 101 ? 12.172 -6.535 -4.646 1.00 89.06 101 THR A C 1
ATOM 825 O O . THR A 1 101 ? 11.376 -5.684 -5.039 1.00 89.06 101 THR A O 1
ATOM 828 N N . ASP A 1 102 ? 12.057 -7.142 -3.467 1.00 90.31 102 ASP A N 1
ATOM 829 C CA . ASP A 1 102 ? 10.991 -6.847 -2.512 1.00 90.31 102 ASP A CA 1
ATOM 830 C C . ASP A 1 102 ? 11.498 -5.850 -1.469 1.00 90.31 102 ASP A C 1
ATOM 832 O O . ASP A 1 102 ? 12.387 -6.171 -0.677 1.00 90.31 102 ASP A O 1
ATOM 836 N N . ILE A 1 103 ? 10.913 -4.655 -1.446 1.00 87.94 103 ILE A N 1
ATOM 837 C CA . ILE A 1 103 ? 11.279 -3.573 -0.530 1.00 87.94 103 ILE 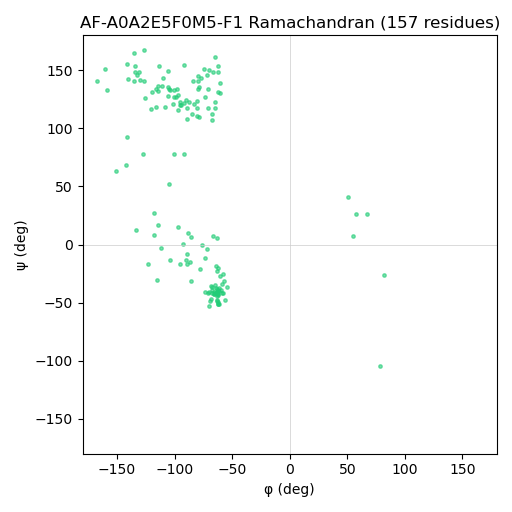A CA 1
ATOM 838 C C . ILE A 1 103 ? 10.198 -3.454 0.543 1.00 87.94 103 ILE A C 1
ATOM 840 O O . ILE A 1 103 ? 9.012 -3.355 0.225 1.00 87.94 103 ILE A O 1
ATOM 844 N N . ALA A 1 104 ? 10.597 -3.470 1.818 1.00 88.81 104 ALA A N 1
ATOM 845 C CA . ALA A 1 104 ? 9.683 -3.194 2.924 1.00 88.81 104 ALA A CA 1
ATOM 846 C C . ALA A 1 104 ? 9.109 -1.782 2.784 1.00 88.81 104 ALA A C 1
ATOM 848 O O . ALA A 1 104 ? 9.850 -0.826 2.563 1.00 88.81 104 ALA A O 1
ATOM 849 N N . CYS A 1 105 ? 7.790 -1.661 2.888 1.00 85.56 105 CYS A N 1
ATOM 850 C CA . CYS A 1 105 ? 7.090 -0.412 2.633 1.00 85.56 105 CYS A CA 1
ATOM 851 C C . CYS A 1 105 ? 6.058 -0.153 3.728 1.00 85.56 105 CYS A C 1
ATOM 853 O O . CYS A 1 105 ? 5.480 -1.087 4.291 1.00 85.56 105 CYS A O 1
ATOM 855 N N . ASP A 1 106 ? 5.826 1.123 4.020 1.00 85.50 106 ASP A N 1
ATOM 856 C CA . ASP A 1 106 ? 4.704 1.514 4.857 1.00 85.50 106 ASP A CA 1
ATOM 857 C C . ASP A 1 106 ? 3.369 1.132 4.198 1.00 85.50 106 ASP A C 1
ATOM 859 O O . ASP A 1 106 ? 3.234 1.127 2.973 1.00 85.50 106 ASP A O 1
ATOM 863 N N . THR A 1 107 ? 2.369 0.820 5.022 1.00 85.38 107 THR A N 1
ATOM 864 C CA . THR A 1 107 ? 1.057 0.381 4.539 1.00 85.38 107 THR A CA 1
ATOM 865 C C . THR A 1 107 ? 0.368 1.460 3.710 1.00 85.38 107 THR A C 1
ATOM 867 O O . THR A 1 107 ? -0.189 1.122 2.667 1.00 85.38 107 THR A O 1
ATOM 870 N N . LEU A 1 108 ? 0.413 2.735 4.124 1.00 84.38 108 LEU A N 1
ATOM 871 C CA . LEU A 1 108 ? -0.200 3.817 3.352 1.00 84.38 108 LEU A CA 1
ATOM 872 C C . LEU A 1 108 ? 0.462 3.899 1.977 1.00 84.38 108 LEU A C 1
ATOM 874 O O . LEU A 1 108 ? -0.231 3.853 0.966 1.00 84.38 108 LEU A O 1
ATOM 878 N N . MET A 1 109 ? 1.793 3.953 1.934 1.00 84.62 109 MET A N 1
ATOM 879 C CA . MET A 1 109 ? 2.508 4.090 0.666 1.00 84.62 109 MET A CA 1
ATOM 880 C C . MET A 1 109 ? 2.295 2.927 -0.278 1.00 84.62 109 MET A C 1
ATOM 882 O O . MET A 1 109 ? 2.045 3.130 -1.463 1.00 84.62 109 MET A O 1
ATOM 886 N N . ALA A 1 110 ? 2.336 1.706 0.239 1.00 88.50 110 ALA A N 1
ATOM 887 C CA . ALA A 1 110 ? 2.071 0.538 -0.574 1.00 88.50 110 ALA A CA 1
ATOM 888 C C . ALA A 1 110 ? 0.638 0.534 -1.123 1.00 88.50 110 ALA A C 1
ATOM 890 O O . ALA A 1 110 ? 0.444 0.166 -2.278 1.00 88.50 110 ALA A O 1
ATOM 891 N N . LEU A 1 111 ? -0.353 0.968 -0.333 1.00 86.94 111 LEU A N 1
ATOM 892 C CA . LEU A 1 111 ? -1.740 1.099 -0.787 1.00 86.94 111 LEU A CA 1
ATOM 893 C C . LEU A 1 111 ? -1.894 2.183 -1.856 1.00 86.94 111 LEU A C 1
ATOM 895 O O . LEU A 1 111 ? -2.587 1.948 -2.843 1.00 86.94 111 LEU A O 1
ATOM 899 N N . LEU A 1 112 ? -1.247 3.335 -1.674 1.00 84.44 112 LEU A N 1
ATOM 900 C CA . LEU A 1 112 ? -1.261 4.440 -2.630 1.00 84.44 112 LEU A CA 1
ATOM 901 C C . LEU A 1 112 ? -0.635 4.026 -3.967 1.00 84.44 112 LEU A C 1
ATOM 903 O O . LEU A 1 112 ? -1.275 4.147 -5.005 1.00 84.44 112 LEU A O 1
ATOM 907 N N . VAL A 1 113 ? 0.568 3.447 -3.937 1.00 87.31 113 VAL A N 1
ATOM 908 C CA . VAL A 1 113 ? 1.263 2.953 -5.138 1.00 87.31 113 VAL A CA 1
ATOM 909 C C . VAL A 1 113 ? 0.482 1.814 -5.799 1.00 87.31 113 VAL A C 1
ATOM 911 O O . VAL A 1 113 ? 0.351 1.779 -7.020 1.00 87.31 113 VAL A O 1
ATOM 914 N N . ALA A 1 114 ? -0.084 0.888 -5.015 1.00 87.88 114 ALA A N 1
ATOM 915 C CA . ALA A 1 114 ? -0.904 -0.189 -5.563 1.00 87.88 114 ALA A CA 1
ATOM 916 C C . ALA A 1 114 ? -2.190 0.323 -6.219 1.00 87.88 114 ALA A C 1
ATOM 918 O O . ALA A 1 114 ? -2.629 -0.251 -7.213 1.00 87.88 114 ALA A O 1
ATOM 919 N N . HIS A 1 115 ? -2.792 1.381 -5.675 1.00 84.00 115 HIS A N 1
ATOM 920 C CA . HIS A 1 115 ? -3.965 2.011 -6.264 1.00 84.00 115 HIS A CA 1
ATOM 921 C C . HIS A 1 115 ? -3.617 2.741 -7.564 1.00 84.00 115 HIS A C 1
ATOM 923 O O . HIS A 1 115 ? -4.216 2.442 -8.595 1.00 84.00 115 HIS A O 1
ATOM 929 N N . GLU A 1 116 ? -2.621 3.628 -7.517 1.00 81.62 116 GLU A N 1
ATOM 930 C CA . GLU A 1 116 ? -2.211 4.481 -8.635 1.00 81.62 116 GLU A CA 1
ATOM 931 C C . GLU A 1 116 ? -1.712 3.657 -9.827 1.00 81.62 116 GLU A C 1
ATOM 933 O O . GLU A 1 116 ? -2.193 3.795 -10.949 1.00 81.62 116 GLU A O 1
ATOM 938 N N . CYS A 1 117 ? -0.802 2.712 -9.578 1.00 83.56 117 CYS A N 1
ATOM 939 C CA . CYS A 1 117 ? -0.232 1.864 -10.624 1.00 83.56 117 CYS A CA 1
ATOM 940 C C . CYS A 1 117 ? -1.083 0.615 -10.924 1.00 83.56 117 CYS A C 1
ATOM 942 O O . CYS A 1 117 ? -0.643 -0.258 -11.670 1.00 83.56 117 CYS A O 1
ATOM 944 N N . GLN A 1 118 ? -2.277 0.494 -10.326 1.00 83.75 118 GLN A N 1
ATOM 945 C CA . GLN A 1 118 ? -3.179 -0.660 -10.465 1.00 83.75 118 GLN A CA 1
ATOM 946 C C . GLN A 1 118 ? -2.486 -2.011 -10.210 1.00 83.75 118 GLN A C 1
ATOM 948 O O . GLN A 1 118 ? -2.713 -3.005 -10.908 1.00 83.75 118 GLN A O 1
ATOM 953 N N . LEU A 1 119 ? -1.615 -2.056 -9.201 1.00 88.25 119 LEU A N 1
ATOM 954 C CA . LEU A 1 119 ? -0.781 -3.224 -8.944 1.00 88.25 119 LEU A CA 1
ATOM 955 C C . LEU A 1 119 ? -1.599 -4.390 -8.384 1.00 88.25 119 LEU A C 1
ATOM 957 O O . LEU A 1 119 ? -2.497 -4.197 -7.557 1.00 88.25 119 LEU A O 1
ATOM 961 N N . PRO A 1 120 ? -1.240 -5.637 -8.734 1.00 87.88 120 PRO A N 1
ATOM 962 C CA . PRO A 1 120 ? -1.769 -6.798 -8.044 1.00 87.88 120 PRO A CA 1
ATOM 963 C C . PRO A 1 120 ? -1.340 -6.779 -6.571 1.00 87.88 120 PRO A C 1
ATOM 965 O O . PRO A 1 120 ? -0.159 -6.635 -6.249 1.00 87.88 120 PRO A O 1
ATOM 968 N N . ILE A 1 121 ? -2.305 -6.989 -5.672 1.00 88.88 121 ILE A N 1
ATOM 969 C CA . ILE A 1 121 ? -2.060 -7.127 -4.234 1.00 88.88 121 ILE A CA 1
ATOM 970 C C . ILE A 1 121 ? -2.108 -8.609 -3.876 1.00 88.88 121 ILE A C 1
ATOM 972 O O . ILE A 1 121 ? -3.115 -9.284 -4.098 1.00 88.88 121 ILE A O 1
ATOM 976 N N . LEU A 1 122 ? -1.016 -9.132 -3.330 1.00 87.12 122 LEU A N 1
ATOM 977 C CA . LEU A 1 122 ? -0.820 -10.557 -3.100 1.00 87.12 122 LEU A CA 1
ATOM 978 C C . LEU A 1 122 ? -0.598 -10.831 -1.616 1.00 87.12 122 LEU A C 1
ATOM 980 O O . LEU A 1 122 ? 0.409 -10.424 -1.041 1.00 87.12 122 LEU A O 1
ATOM 984 N N . LEU A 1 123 ? -1.501 -11.588 -0.995 1.00 83.25 123 LEU A N 1
ATOM 985 C CA . LEU A 1 123 ? -1.284 -12.117 0.348 1.00 83.25 123 LEU A CA 1
ATOM 986 C C . LEU A 1 123 ? -0.553 -13.458 0.261 1.00 83.25 123 LEU A C 1
ATOM 988 O O . LEU A 1 123 ? -1.036 -14.409 -0.358 1.00 83.25 123 LEU A O 1
ATOM 992 N N . SER A 1 124 ? 0.605 -13.544 0.910 1.00 78.00 124 SER A N 1
ATOM 993 C CA . SER A 1 124 ? 1.339 -14.797 1.078 1.00 78.00 124 SER A CA 1
ATOM 994 C C . SER A 1 124 ? 0.599 -15.708 2.055 1.00 78.00 124 SER A C 1
ATOM 996 O O . SER A 1 124 ? 0.446 -15.368 3.228 1.00 78.00 124 SER A O 1
ATOM 998 N N . GLN A 1 125 ? 0.150 -16.870 1.580 1.00 64.00 125 GLN A N 1
ATOM 999 C CA . GLN A 1 125 ? -0.479 -17.876 2.430 1.00 64.00 125 GLN A CA 1
ATOM 1000 C C . GLN A 1 125 ? 0.586 -18.826 2.987 1.00 64.00 125 GLN A C 1
ATOM 1002 O O . GLN A 1 125 ? 1.239 -19.551 2.236 1.00 64.00 125 GLN A O 1
ATOM 1007 N N . THR A 1 126 ? 0.753 -18.855 4.309 1.00 54.34 126 THR A N 1
ATOM 1008 C CA . THR A 1 126 ? 1.331 -20.017 4.990 1.00 54.34 126 THR A CA 1
ATOM 1009 C C . THR A 1 126 ? 0.238 -21.077 5.123 1.00 54.34 126 THR A C 1
ATOM 1011 O O . THR A 1 126 ? -0.905 -20.775 5.458 1.00 54.34 126 THR A O 1
ATOM 1014 N N . THR A 1 127 ? 0.568 -22.331 4.830 1.00 45.38 127 THR A N 1
ATOM 1015 C CA . THR A 1 127 ? -0.360 -23.471 4.704 1.00 45.38 127 THR A CA 1
ATOM 1016 C C . THR A 1 127 ? -1.128 -23.851 5.983 1.00 45.38 127 THR A C 1
ATOM 1018 O O . THR A 1 127 ? -1.853 -24.839 5.968 1.00 45.38 127 THR A O 1
ATOM 1021 N N . SER A 1 128 ? -1.029 -23.097 7.087 1.00 38.47 128 SER A N 1
ATOM 1022 C CA . SER A 1 128 ? -1.458 -23.564 8.413 1.00 38.47 128 SER A CA 1
ATOM 1023 C C . SER A 1 128 ? -2.314 -22.616 9.267 1.00 38.47 128 SER A C 1
ATOM 1025 O O . SER A 1 128 ? -2.516 -22.920 10.440 1.00 38.47 128 SER A O 1
ATOM 1027 N N . SER A 1 129 ? -2.873 -21.506 8.769 1.00 39.97 129 SER A N 1
ATOM 1028 C CA . SER A 1 129 ? -3.710 -20.656 9.650 1.00 39.97 129 SER A CA 1
ATOM 1029 C C . SER A 1 129 ? -4.825 -19.866 8.955 1.00 39.97 129 SER A C 1
ATOM 1031 O O . SER A 1 129 ? -4.910 -18.645 9.029 1.00 39.97 129 SER A O 1
ATOM 1033 N N . LEU A 1 130 ? -5.787 -20.582 8.365 1.00 41.94 130 LEU A N 1
ATOM 1034 C CA . LEU A 1 130 ? -7.056 -20.012 7.874 1.00 41.94 130 LEU A CA 1
ATOM 1035 C C . LEU A 1 130 ? -8.049 -19.598 8.990 1.00 41.94 130 LEU A C 1
ATOM 1037 O O . LEU A 1 130 ? -9.122 -19.060 8.690 1.00 41.94 130 LEU A O 1
ATOM 1041 N N . SER A 1 131 ? -7.733 -19.856 10.267 1.00 36.34 131 SER A N 1
ATOM 1042 C CA . SER A 1 131 ? -8.683 -19.746 11.388 1.00 36.34 131 SER A CA 1
ATOM 1043 C C . SER A 1 131 ? -8.417 -18.624 12.400 1.00 36.34 131 SER A C 1
ATOM 1045 O O . SER A 1 131 ? -9.246 -18.435 13.286 1.00 36.34 131 SER A O 1
ATOM 1047 N N . LYS A 1 132 ? -7.341 -17.834 12.283 1.00 41.44 132 LYS A N 1
ATOM 1048 C CA . LYS A 1 132 ? -7.064 -16.728 13.225 1.00 41.44 132 LYS A CA 1
ATOM 1049 C C . LYS A 1 132 ? -6.467 -15.499 12.532 1.00 41.44 132 LYS A C 1
ATOM 1051 O O . LYS A 1 132 ? -5.312 -15.160 12.734 1.00 41.44 132 LYS A O 1
ATOM 1056 N N . LEU A 1 133 ? -7.267 -14.828 11.705 1.00 40.28 133 LEU A N 1
ATOM 1057 C CA . LEU A 1 133 ? -6.994 -13.457 11.256 1.00 40.28 133 LEU A CA 1
ATOM 1058 C C . LEU A 1 133 ? -7.863 -12.504 12.088 1.00 40.28 133 LEU A C 1
ATOM 1060 O O . LEU A 1 133 ? -8.926 -12.065 11.660 1.00 40.28 133 LEU A O 1
ATOM 1064 N N . ARG A 1 134 ? -7.441 -12.253 13.324 1.00 39.72 134 ARG A N 1
ATOM 1065 C CA . ARG A 1 134 ? -7.900 -11.141 14.163 1.00 39.72 134 ARG A CA 1
ATOM 1066 C C . ARG A 1 134 ? -6.668 -10.659 14.905 1.00 39.72 134 ARG A C 1
ATOM 1068 O O . ARG A 1 134 ? -6.376 -11.247 15.929 1.00 39.72 134 ARG A O 1
ATOM 1075 N N . GLU A 1 135 ? -5.944 -9.673 14.384 1.00 38.59 135 GLU A N 1
ATOM 1076 C CA . GLU A 1 135 ? -4.974 -8.909 15.182 1.00 38.59 135 GLU A CA 1
ATOM 1077 C C . GLU A 1 135 ? -4.505 -7.642 14.437 1.00 38.59 135 GLU A C 1
ATOM 1079 O O . GLU A 1 135 ? -4.385 -7.624 13.212 1.00 38.59 135 GLU A O 1
ATOM 1084 N N . GLU A 1 136 ? -4.351 -6.564 15.212 1.00 37.88 136 GLU A N 1
ATOM 1085 C CA . GLU A 1 136 ? -4.083 -5.165 14.842 1.00 37.88 136 GLU A CA 1
ATOM 1086 C C . GLU A 1 136 ? -2.604 -4.905 14.507 1.00 37.88 136 GLU A C 1
ATOM 1088 O O . GLU A 1 136 ? -1.720 -5.305 15.259 1.00 37.88 136 GLU A O 1
ATOM 1093 N N . VAL A 1 137 ? -2.319 -4.192 13.404 1.00 43.44 137 VAL A N 1
ATOM 1094 C CA . VAL A 1 137 ? -0.944 -3.972 12.890 1.00 43.44 137 VAL A CA 1
ATOM 1095 C C . VAL A 1 137 ? -0.630 -2.493 12.667 1.00 43.44 137 VAL A C 1
ATOM 1097 O O . VAL A 1 137 ? -0.678 -2.026 11.536 1.00 43.44 137 VAL A O 1
ATOM 1100 N N . VAL A 1 138 ? -0.328 -1.738 13.724 1.00 42.12 138 VAL A N 1
ATOM 1101 C CA . VAL A 1 138 ? -0.061 -0.286 13.645 1.00 42.12 138 VAL A CA 1
ATOM 1102 C C . VAL A 1 138 ? 1.194 0.025 12.832 1.00 42.12 138 VAL A C 1
ATOM 1104 O O . VAL A 1 138 ? 2.297 -0.334 13.246 1.00 42.12 138 VAL A O 1
ATOM 1107 N N . THR A 1 139 ? 1.044 0.741 11.714 1.00 49.66 139 THR A N 1
ATOM 1108 C CA . THR A 1 139 ? 2.181 1.354 11.024 1.00 49.66 139 THR A CA 1
ATOM 1109 C C . THR A 1 139 ? 2.554 2.713 11.622 1.00 49.66 139 THR A C 1
ATOM 1111 O O . THR A 1 139 ? 1.706 3.503 12.044 1.00 49.66 139 THR A O 1
ATOM 1114 N N . SER A 1 140 ? 3.855 2.982 11.724 1.00 53.88 140 SER A N 1
ATOM 1115 C CA . SER A 1 140 ? 4.399 4.306 12.046 1.00 53.88 140 SER A CA 1
ATOM 1116 C C . SER A 1 140 ? 4.339 5.208 10.818 1.00 53.88 140 SER A C 1
ATOM 1118 O O . SER A 1 140 ? 4.593 4.725 9.723 1.00 53.88 140 SER A O 1
ATOM 1120 N N . ILE A 1 141 ? 4.067 6.502 11.000 1.00 52.50 141 ILE A N 1
ATOM 1121 C CA . ILE A 1 141 ? 4.135 7.492 9.915 1.00 52.50 141 ILE A CA 1
ATOM 1122 C C . ILE A 1 141 ? 5.595 7.599 9.447 1.00 52.50 141 ILE A C 1
ATOM 1124 O O . ILE A 1 141 ? 6.451 7.876 10.287 1.00 52.50 141 ILE A O 1
ATOM 1128 N N . PRO A 1 142 ? 5.913 7.370 8.161 1.00 57.88 142 PRO A N 1
ATOM 1129 C CA . PRO A 1 142 ? 7.272 7.574 7.661 1.00 57.88 142 PRO A CA 1
ATOM 1130 C C . PRO A 1 142 ? 7.694 9.050 7.680 1.00 57.88 142 PRO A C 1
ATOM 1132 O O . PRO A 1 142 ? 6.872 9.941 7.459 1.00 57.88 142 PRO A O 1
ATOM 1135 N N . ASP A 1 143 ? 8.987 9.311 7.878 1.00 62.78 143 ASP A N 1
ATOM 1136 C CA . ASP A 1 143 ? 9.545 10.671 7.984 1.00 62.78 143 ASP A CA 1
ATOM 1137 C C . ASP A 1 143 ? 9.199 11.554 6.779 1.00 62.78 143 ASP A C 1
ATOM 1139 O O . ASP A 1 143 ? 8.860 12.720 6.948 1.00 62.78 143 ASP A O 1
ATOM 1143 N N . ILE A 1 144 ? 9.160 10.973 5.576 1.00 53.97 144 ILE A N 1
ATOM 1144 C CA . ILE A 1 144 ? 8.829 11.681 4.329 1.00 53.97 144 ILE A CA 1
ATOM 1145 C C . ILE A 1 144 ? 7.412 12.279 4.302 1.00 53.97 144 ILE A C 1
ATOM 1147 O O . ILE A 1 144 ? 7.158 13.176 3.508 1.00 53.97 144 ILE A O 1
ATOM 1151 N N . PHE A 1 145 ? 6.489 11.804 5.149 1.00 57.00 145 PHE A N 1
ATOM 1152 C CA . PHE A 1 145 ? 5.132 12.358 5.243 1.00 57.00 145 PHE A CA 1
ATOM 1153 C C . PHE A 1 145 ? 5.015 13.474 6.264 1.00 57.00 145 PHE A C 1
ATOM 1155 O O . PHE A 1 145 ? 3.988 14.142 6.285 1.00 57.00 145 PHE A O 1
ATOM 1162 N N . HIS A 1 146 ? 6.005 13.666 7.138 1.00 67.12 146 HIS A N 1
ATOM 1163 C CA . HIS A 1 146 ? 5.848 14.577 8.268 1.00 67.12 146 HIS A CA 1
ATOM 1164 C C . HIS A 1 146 ? 5.642 16.017 7.804 1.00 67.12 146 HIS A C 1
ATOM 1166 O O . HIS A 1 146 ? 4.677 16.647 8.228 1.00 67.12 146 HIS A O 1
ATOM 1172 N N . ASP A 1 147 ? 6.477 16.493 6.882 1.00 67.44 147 ASP A N 1
ATOM 1173 C CA . ASP A 1 147 ? 6.388 17.862 6.374 1.00 67.44 147 ASP A CA 1
ATOM 1174 C C . ASP A 1 147 ? 5.050 18.084 5.643 1.00 67.44 147 ASP A C 1
ATOM 1176 O O . ASP A 1 147 ? 4.329 19.034 5.943 1.00 67.44 147 ASP A O 1
ATOM 1180 N N . THR A 1 148 ? 4.627 17.138 4.794 1.00 62.44 148 THR A N 1
ATOM 1181 C CA . THR A 1 148 ? 3.327 17.201 4.100 1.00 62.44 148 THR A CA 1
ATOM 1182 C C . THR A 1 148 ? 2.139 17.145 5.072 1.00 62.44 148 THR A C 1
ATOM 1184 O O . THR A 1 148 ? 1.135 17.828 4.876 1.00 62.44 148 THR A O 1
ATOM 1187 N N . LEU A 1 149 ? 2.223 16.354 6.145 1.00 62.78 149 LEU A N 1
ATOM 1188 C CA . LEU A 1 149 ? 1.174 16.267 7.167 1.00 62.78 149 LEU A CA 1
ATOM 1189 C C . LEU A 1 149 ? 1.052 17.555 7.988 1.00 62.78 149 LEU A C 1
ATOM 1191 O O . LEU A 1 149 ? -0.066 17.936 8.351 1.00 62.78 149 LEU A O 1
ATOM 1195 N N . ILE A 1 150 ? 2.176 18.219 8.265 1.00 73.81 150 ILE A N 1
ATOM 1196 C CA . ILE A 1 150 ? 2.218 19.526 8.931 1.00 73.81 150 ILE A CA 1
ATOM 1197 C C . ILE A 1 150 ? 1.627 20.601 8.010 1.00 73.81 150 ILE A C 1
ATOM 1199 O O . ILE A 1 150 ? 0.743 21.348 8.433 1.00 73.81 150 ILE A O 1
ATOM 1203 N N . GLU A 1 151 ? 2.030 20.639 6.735 1.00 67.69 151 GLU A N 1
ATOM 1204 C CA . GLU A 1 151 ? 1.502 21.579 5.733 1.00 67.69 151 GLU A CA 1
ATOM 1205 C C . GLU A 1 151 ? -0.019 21.466 5.566 1.00 67.69 151 GLU A C 1
ATOM 1207 O O . GLU A 1 151 ? -0.732 22.473 5.523 1.00 67.69 151 GLU A O 1
ATOM 1212 N N . LEU A 1 152 ? -0.541 20.236 5.548 1.00 57.28 152 LEU A N 1
A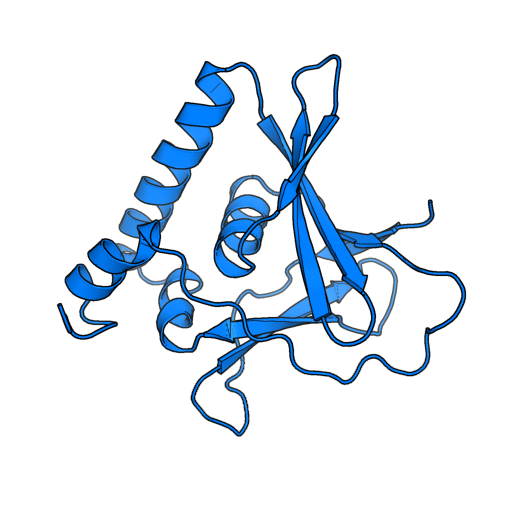TOM 1213 C CA . LEU A 1 152 ? -1.975 19.961 5.456 1.00 57.28 152 LEU A CA 1
ATOM 1214 C C . LEU A 1 152 ? -2.733 20.187 6.778 1.00 57.28 152 LEU A C 1
ATOM 1216 O O . LEU A 1 152 ? -3.951 20.010 6.816 1.00 57.28 152 LEU A O 1
ATOM 1220 N N . LYS A 1 153 ? -2.048 20.597 7.857 1.00 68.19 153 LYS A N 1
ATOM 1221 C CA . LYS A 1 153 ? -2.606 20.787 9.212 1.00 68.19 153 LYS A CA 1
ATOM 1222 C C . LYS A 1 153 ? -3.253 19.522 9.791 1.00 68.19 153 LYS A C 1
ATOM 1224 O O . LYS A 1 153 ? -4.154 19.603 10.625 1.00 68.19 153 LYS A O 1
ATOM 1229 N N . LEU A 1 154 ? -2.801 18.356 9.337 1.00 53.22 154 LEU A N 1
ATOM 1230 C CA . LEU A 1 154 ? -3.251 17.041 9.802 1.00 53.22 154 LEU A CA 1
ATOM 1231 C C . LEU A 1 154 ? -2.429 16.546 10.995 1.00 53.22 154 LEU A C 1
ATOM 1233 O O . LEU A 1 154 ? -2.854 15.644 11.713 1.00 53.22 154 LEU A O 1
ATOM 1237 N N . MET A 1 155 ? -1.266 17.156 11.210 1.00 65.06 155 MET A N 1
ATOM 1238 C CA . MET A 1 155 ? -0.374 16.918 12.332 1.00 65.06 155 MET A CA 1
ATOM 1239 C C . MET A 1 155 ? 0.199 18.261 12.796 1.00 65.06 155 MET A C 1
ATOM 1241 O O . MET A 1 155 ? 0.443 19.151 11.984 1.00 65.06 155 MET A O 1
ATOM 1245 N N . SER A 1 156 ? 0.367 18.441 14.105 1.00 62.88 156 SER A N 1
ATOM 1246 C CA . SER A 1 156 ? 1.017 19.629 14.665 1.00 62.88 156 SER A CA 1
ATOM 1247 C C . SER A 1 156 ? 2.532 19.501 14.564 1.00 62.88 156 SER A C 1
ATOM 1249 O O . SER A 1 156 ? 3.064 18.423 14.826 1.00 62.88 156 SER A O 1
ATOM 1251 N N . ASP A 1 157 ? 3.216 20.600 14.247 1.00 66.94 157 ASP A N 1
ATOM 1252 C CA . ASP A 1 157 ? 4.673 20.645 14.321 1.00 66.94 157 ASP A CA 1
ATOM 1253 C C . ASP A 1 157 ? 5.103 20.550 15.791 1.00 66.94 157 ASP A C 1
ATOM 1255 O O . ASP A 1 157 ? 4.768 21.408 16.610 1.00 66.94 157 ASP A O 1
ATOM 1259 N N . THR A 1 158 ? 5.748 19.440 16.144 1.00 60.25 158 THR A N 1
ATOM 1260 C CA . THR A 1 158 ? 6.266 19.182 17.494 1.00 60.25 158 THR A CA 1
ATOM 1261 C C . THR A 1 158 ? 7.791 19.112 17.519 1.00 60.25 158 THR A C 1
ATOM 1263 O O . THR A 1 158 ? 8.341 18.547 18.466 1.00 60.25 158 THR A O 1
ATOM 1266 N N . ARG A 1 159 ? 8.473 19.605 16.474 1.00 53.03 159 ARG A N 1
ATOM 1267 C CA . ARG A 1 159 ? 9.929 19.794 16.505 1.00 53.03 159 ARG A CA 1
ATOM 1268 C C . ARG A 1 159 ? 10.327 20.992 17.361 1.00 53.03 159 ARG A C 1
ATOM 1270 O O . ARG A 1 159 ? 9.581 21.993 17.389 1.00 53.03 159 ARG A O 1
#

Sequence (159 aa):
MNHLKLRIRSLRPELCACNQHAWVTLHPVDHDKHVRLIIRKELISFLDFKDEKILNHTAYLLSGFLELYHAIGCEPVAMLIHNKGVKAEVRLRFSNGHTQTDIACDTLMALLVAHECQLPILLSQTTSSLSKLREEVVTSIPDIFHDTLIELKLMSDTR

Foldseek 3Di:
DDWFWWDQPAQQWDADPVNQKTWRWIHTPPDDDIAIAIETPLLSVCRPCVDPVSVVVNVVVLCVVQVVQVVVQKHFAAWEWEDPDQATFIWTWIDNPPDIDTHTDFPSVSVSSCVVVVHTYIYDDDPPDPDDNDHYHYTDDDPVCPVVSCVVVSDPPPD

Mean predicted aligned error: 10.51 Å

Radius of gyration: 15.89 Å; Cα contacts (8 Å, |Δi|>4): 263; chains: 1; bounding box: 32×45×36 Å

Solvent-accessible surface area (backbone atoms only — not comparable to full-atom values): 9254 Å² total; per-residue (Å²): 133,67,59,49,53,37,42,80,86,51,66,74,56,46,70,4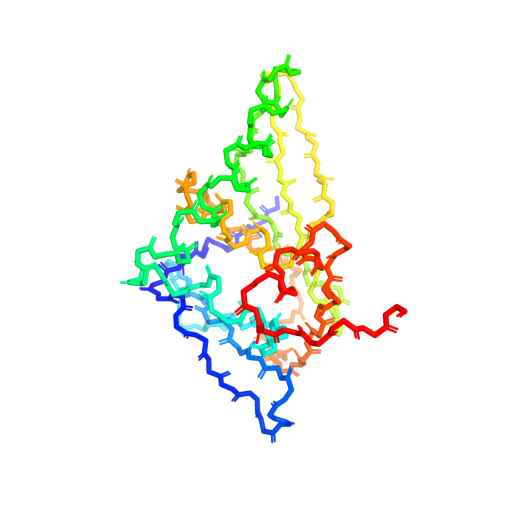1,96,80,70,57,30,21,35,38,53,34,36,38,76,91,51,90,70,65,46,71,46,36,37,42,43,70,56,50,60,75,51,39,79,81,41,69,68,47,36,52,54,48,49,51,55,48,48,56,56,51,50,57,36,46,75,72,53,30,44,80,64,30,30,37,36,39,71,65,82,68,37,69,47,38,27,37,29,31,34,54,92,82,55,77,48,78,40,83,41,54,56,65,58,41,51,51,52,26,58,76,70,66,33,53,33,34,37,54,60,70,99,81,64,96,84,72,92,79,72,79,41,84,49,75,84,57,76,89,47,49,64,59,32,36,75,70,67,57,40,80,86,81,126